Protein AF-A0A520I892-F1 (afdb_monomer)

Radius of gyration: 14.75 Å; Cα contacts (8 Å, |Δi|>4): 101; chains: 1; bounding box: 38×21×42 Å

Secondary structure (DSSP, 8-state):
------HHHHHHHHIIIIIHHHHHHTSSHHHHHHHHHHHHHHHIIIIITTT-SSHHHHT-HHHHHHHHHHHHHHHH-S-TTSHHHHH--

pLDDT: mean 92.9, std 8.42, range [54.03, 98.31]

Structure (mmCIF, N/CA/C/O backbone):
data_AF-A0A520I892-F1
#
_entry.id   AF-A0A520I892-F1
#
loop_
_atom_site.group_PDB
_atom_site.id
_atom_site.type_symbol
_atom_site.label_atom_id
_atom_site.label_alt_id
_atom_site.label_comp_id
_atom_site.label_asym_id
_atom_site.label_entity_id
_atom_site.la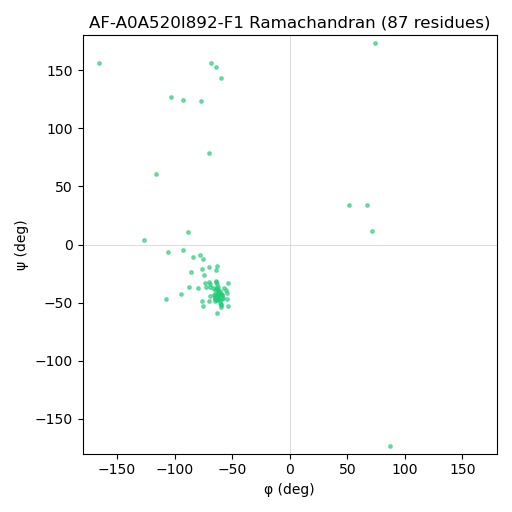bel_seq_id
_atom_site.pdbx_PDB_ins_code
_atom_site.Cartn_x
_atom_site.Cartn_y
_atom_site.Cartn_z
_atom_site.occupanc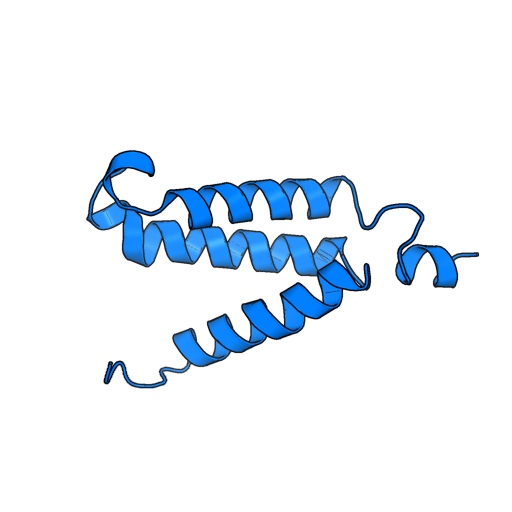y
_atom_site.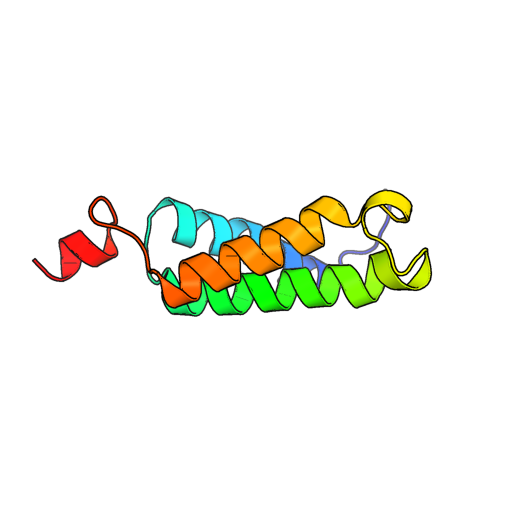B_iso_or_equiv
_atom_site.auth_seq_id
_atom_site.auth_comp_id
_atom_site.auth_asym_id
_atom_site.auth_atom_id
_atom_site.pdbx_PDB_model_num
ATOM 1 N N . PHE A 1 1 ? 17.304 -16.464 -6.706 1.00 57.47 1 PHE A N 1
ATOM 2 C CA . PHE A 1 1 ? 17.125 -15.123 -6.120 1.00 57.47 1 PHE A CA 1
ATOM 3 C C . PHE A 1 1 ? 18.304 -14.780 -5.215 1.00 57.47 1 PHE A C 1
ATOM 5 O O . PHE A 1 1 ? 18.299 -15.228 -4.077 1.00 57.47 1 PHE A O 1
ATOM 12 N N . PRO A 1 2 ? 19.299 -13.996 -5.659 1.00 66.69 2 PRO A N 1
ATOM 13 C CA . PRO A 1 2 ? 20.162 -13.278 -4.739 1.00 66.69 2 PRO A CA 1
ATOM 14 C C . PRO A 1 2 ? 19.954 -11.778 -4.963 1.00 66.69 2 PRO A C 1
ATOM 16 O O . PRO A 1 2 ? 20.872 -11.076 -5.374 1.00 66.69 2 PRO A O 1
ATOM 19 N N . MET A 1 3 ? 18.725 -11.284 -4.766 1.00 71.88 3 MET A N 1
ATOM 20 C CA . MET A 1 3 ? 18.592 -9.847 -4.538 1.00 71.88 3 MET A CA 1
ATOM 21 C C . MET A 1 3 ? 19.026 -9.595 -3.093 1.00 71.88 3 MET A C 1
ATOM 23 O O . MET A 1 3 ? 18.494 -10.249 -2.192 1.00 71.88 3 MET A O 1
ATOM 27 N N . PRO A 1 4 ? 20.018 -8.722 -2.860 1.00 85.06 4 PRO A N 1
ATOM 28 C CA . PRO A 1 4 ? 20.461 -8.410 -1.511 1.00 85.06 4 PRO A CA 1
ATOM 29 C C . PRO A 1 4 ? 19.291 -7.840 -0.702 1.00 85.06 4 PRO A C 1
ATOM 31 O O . PRO A 1 4 ? 18.471 -7.092 -1.237 1.00 85.06 4 PRO A O 1
ATOM 34 N N . LEU A 1 5 ? 19.222 -8.182 0.589 1.00 87.56 5 LEU A N 1
ATOM 35 C CA . LEU A 1 5 ? 18.248 -7.615 1.525 1.00 87.56 5 LEU A CA 1
ATOM 36 C C . LEU A 1 5 ? 18.602 -6.154 1.805 1.00 87.56 5 LEU A C 1
ATOM 38 O O . LEU A 1 5 ? 19.224 -5.813 2.809 1.00 87.56 5 LEU A O 1
ATOM 42 N N . THR A 1 6 ? 18.239 -5.288 0.868 1.00 93.62 6 THR A N 1
ATOM 43 C CA . THR A 1 6 ? 18.401 -3.849 1.026 1.00 93.62 6 THR A CA 1
ATOM 44 C C . THR A 1 6 ? 17.441 -3.333 2.102 1.00 93.62 6 THR A C 1
ATOM 46 O O . THR A 1 6 ? 16.384 -3.931 2.330 1.00 93.62 6 THR A O 1
ATOM 49 N N . PRO A 1 7 ? 17.747 -2.189 2.739 1.00 94.38 7 PRO A N 1
ATOM 50 C CA . PRO A 1 7 ? 16.831 -1.555 3.687 1.00 94.38 7 PRO A CA 1
ATOM 51 C C . PRO A 1 7 ? 15.430 -1.317 3.106 1.00 94.38 7 PRO A C 1
ATOM 53 O O . PRO A 1 7 ? 14.444 -1.441 3.826 1.00 94.38 7 PRO A O 1
ATOM 56 N N . LEU A 1 8 ? 15.335 -1.043 1.798 1.00 93.25 8 LEU A N 1
ATOM 57 C CA . LEU A 1 8 ? 14.064 -0.895 1.087 1.00 93.25 8 LEU A CA 1
ATOM 58 C C . LEU A 1 8 ? 13.252 -2.197 1.093 1.00 93.25 8 LEU A C 1
ATOM 60 O O . LEU A 1 8 ? 12.073 -2.167 1.428 1.00 93.25 8 LEU A O 1
ATOM 64 N N . PHE A 1 9 ? 13.871 -3.335 0.764 1.00 92.31 9 PHE A N 1
ATOM 65 C CA . PHE A 1 9 ? 13.178 -4.628 0.766 1.00 92.31 9 PHE A CA 1
ATOM 66 C C . PHE A 1 9 ? 12.817 -5.100 2.175 1.00 92.31 9 PHE A C 1
ATOM 68 O O . PHE A 1 9 ? 11.759 -5.695 2.359 1.00 92.31 9 PHE A O 1
ATOM 75 N N . ILE A 1 10 ? 13.647 -4.797 3.177 1.00 94.81 10 ILE A N 1
ATOM 76 C CA . ILE A 1 10 ? 13.318 -5.081 4.579 1.00 94.81 10 ILE A CA 1
ATOM 77 C C . ILE A 1 10 ? 12.106 -4.250 5.011 1.00 94.81 10 ILE A C 1
ATOM 79 O O . ILE A 1 10 ? 11.148 -4.801 5.548 1.00 94.81 10 ILE A O 1
ATOM 83 N N . ALA A 1 11 ? 12.113 -2.942 4.739 1.00 95.38 11 ALA A N 1
ATOM 84 C CA . ALA A 1 11 ? 10.983 -2.070 5.049 1.00 95.38 11 ALA A CA 1
ATOM 85 C C . ALA A 1 11 ? 9.709 -2.522 4.322 1.00 95.38 11 ALA A C 1
ATOM 87 O O . ALA A 1 11 ? 8.646 -2.581 4.936 1.00 95.38 11 ALA A O 1
ATOM 88 N N . ALA A 1 12 ? 9.826 -2.900 3.045 1.00 94.56 12 ALA A N 1
ATOM 89 C CA . ALA A 1 12 ? 8.718 -3.437 2.271 1.00 94.56 12 ALA A CA 1
ATOM 90 C C . ALA A 1 12 ? 8.155 -4.721 2.905 1.00 94.56 12 ALA A C 1
ATOM 92 O O . ALA A 1 12 ? 6.965 -4.790 3.184 1.00 94.56 12 ALA A O 1
ATOM 93 N N . GLY A 1 13 ? 8.999 -5.704 3.225 1.00 94.62 13 GLY A N 1
ATOM 94 C CA . GLY A 1 13 ? 8.548 -6.952 3.849 1.00 94.62 13 GLY A CA 1
ATOM 95 C C . GLY A 1 13 ? 7.899 -6.747 5.223 1.00 94.62 13 GLY A C 1
ATOM 96 O O . GLY A 1 13 ? 6.884 -7.370 5.528 1.00 94.62 13 GLY A O 1
ATOM 97 N N . VAL A 1 14 ? 8.438 -5.839 6.046 1.00 96.94 14 VAL A N 1
ATOM 98 C CA . VAL A 1 14 ? 7.852 -5.498 7.354 1.00 96.94 14 VAL A CA 1
ATOM 99 C C . VAL A 1 14 ? 6.490 -4.827 7.191 1.00 96.94 14 VAL A C 1
ATOM 101 O O . VAL A 1 14 ? 5.554 -5.174 7.912 1.00 96.94 14 VAL A O 1
ATOM 104 N N . LEU A 1 15 ? 6.359 -3.888 6.252 1.00 96.88 15 LEU A N 1
ATOM 105 C CA . LEU A 1 15 ? 5.083 -3.239 5.966 1.00 96.88 15 LEU A CA 1
ATOM 106 C C . LEU A 1 15 ? 4.070 -4.239 5.405 1.00 96.88 15 LEU A C 1
ATOM 108 O O . LEU A 1 15 ? 2.952 -4.283 5.897 1.00 96.88 15 LEU A O 1
ATOM 112 N N . GLU A 1 16 ? 4.456 -5.082 4.451 1.00 95.88 16 GLU A N 1
ATOM 113 C CA . GLU A 1 16 ? 3.565 -6.075 3.845 1.00 95.88 16 GLU A CA 1
ATOM 114 C C . GLU A 1 16 ? 3.010 -7.054 4.885 1.00 95.88 16 GLU A C 1
ATOM 116 O O . GLU A 1 16 ? 1.795 -7.184 5.035 1.00 95.88 16 GLU A O 1
ATOM 121 N N . LEU A 1 17 ? 3.888 -7.701 5.655 1.00 96.62 17 LEU A N 1
ATOM 122 C CA . LEU A 1 17 ? 3.483 -8.720 6.622 1.00 96.62 17 LEU A CA 1
ATOM 123 C C . LEU A 1 17 ? 2.860 -8.103 7.875 1.00 96.62 17 LEU A C 1
ATOM 125 O O . LEU A 1 17 ? 1.787 -8.520 8.312 1.00 96.62 17 LEU A O 1
ATOM 129 N N . GLY A 1 18 ? 3.517 -7.099 8.458 1.00 97.62 18 GLY A N 1
ATOM 130 C CA . GLY A 1 18 ? 3.052 -6.444 9.678 1.00 97.62 18 GLY A CA 1
ATOM 131 C C . GLY A 1 18 ? 1.797 -5.613 9.434 1.00 97.62 18 GLY A C 1
ATOM 132 O O . GLY A 1 18 ? 0.807 -5.753 10.150 1.00 97.62 18 GLY A O 1
ATOM 133 N N . GLY A 1 19 ? 1.806 -4.785 8.389 1.00 96.94 19 GLY A N 1
ATOM 134 C CA . GLY A 1 19 ? 0.643 -4.003 7.982 1.00 96.94 19 GLY A CA 1
ATOM 135 C C . GLY A 1 19 ? -0.509 -4.891 7.522 1.00 96.94 19 GLY A C 1
ATOM 136 O O . GLY A 1 19 ? -1.639 -4.674 7.948 1.00 96.94 19 GLY A O 1
ATOM 137 N N . GLY A 1 20 ? -0.239 -5.936 6.734 1.00 96.38 20 GLY A N 1
ATOM 138 C CA . GLY A 1 20 ? -1.252 -6.914 6.333 1.00 96.38 20 GLY A CA 1
ATOM 139 C C . GLY A 1 20 ? -1.919 -7.595 7.531 1.00 96.38 20 GLY A C 1
ATOM 140 O O . GLY A 1 20 ? -3.146 -7.643 7.601 1.00 96.38 20 GLY A O 1
ATOM 141 N N . ALA A 1 21 ? -1.141 -8.039 8.523 1.00 97.38 21 ALA A 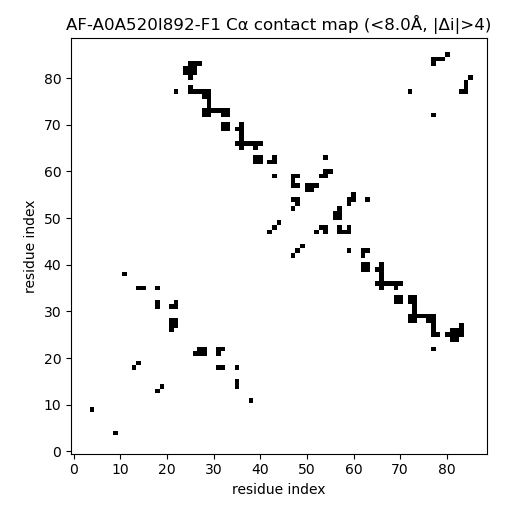N 1
ATOM 142 C CA . ALA A 1 21 ? -1.680 -8.619 9.754 1.00 97.38 21 ALA A CA 1
ATOM 143 C C . ALA A 1 21 ? -2.563 -7.627 10.533 1.00 97.38 21 ALA A C 1
ATOM 145 O O . ALA A 1 21 ? -3.646 -7.994 10.990 1.00 97.38 21 ALA A O 1
ATOM 146 N N . LEU A 1 22 ? -2.145 -6.361 10.642 1.00 96.25 22 LEU A N 1
ATOM 147 C CA . LEU A 1 22 ? -2.944 -5.308 11.279 1.00 96.25 22 LEU A CA 1
ATOM 148 C C . LEU A 1 22 ? -4.268 -5.064 10.538 1.00 96.25 22 LEU A C 1
ATOM 150 O O . LEU A 1 22 ? -5.314 -4.971 11.180 1.00 96.25 22 LEU A O 1
ATOM 154 N N . ILE A 1 23 ? -4.247 -5.025 9.200 1.00 96.50 23 ILE A N 1
ATOM 155 C CA . ILE A 1 23 ? -5.456 -4.894 8.373 1.00 96.50 23 ILE A CA 1
ATOM 156 C C . ILE A 1 23 ? -6.393 -6.086 8.567 1.00 96.50 23 ILE A C 1
ATOM 158 O O . ILE A 1 23 ? -7.586 -5.873 8.767 1.00 96.50 23 ILE A O 1
ATOM 162 N N . LEU A 1 24 ? -5.872 -7.317 8.556 1.00 95.31 24 LEU A N 1
ATOM 163 C CA . LEU A 1 24 ? -6.668 -8.536 8.743 1.00 95.31 24 LEU A CA 1
ATOM 164 C C . LEU A 1 24 ? -7.374 -8.570 10.102 1.00 95.31 24 LEU A C 1
ATOM 166 O O . LEU A 1 24 ? -8.533 -8.966 10.191 1.00 95.31 24 LEU A O 1
ATOM 170 N N . LEU A 1 25 ? -6.690 -8.128 11.157 1.00 94.69 25 LEU A N 1
ATOM 171 C CA . LEU A 1 25 ? -7.275 -8.000 12.493 1.00 94.69 25 LEU A CA 1
ATOM 172 C C . LEU A 1 25 ? -8.214 -6.786 12.618 1.00 94.69 25 LEU A C 1
ATOM 174 O O . LEU A 1 25 ? -8.954 -6.660 13.597 1.00 94.69 25 LEU A O 1
ATOM 178 N N . GLY A 1 26 ? -8.188 -5.880 11.642 1.00 93.94 26 GLY A N 1
ATOM 179 C CA . GLY A 1 26 ? -8.930 -4.630 11.675 1.00 93.94 26 GLY A CA 1
ATOM 180 C C . GLY A 1 26 ? -8.421 -3.673 12.754 1.00 93.94 26 GLY A C 1
ATOM 181 O O . GLY A 1 26 ? -9.229 -2.989 13.371 1.00 93.94 26 GLY A O 1
ATOM 182 N N . LEU A 1 27 ? -7.114 -3.662 13.042 1.00 93.19 27 LEU A N 1
ATOM 183 C CA . LEU A 1 27 ? -6.494 -2.789 14.042 1.00 93.19 27 LEU A CA 1
ATOM 184 C C . LEU A 1 27 ? -5.773 -1.627 13.350 1.00 93.19 27 LEU A C 1
ATOM 186 O O . LEU A 1 27 ? -4.943 -1.850 12.471 1.00 93.19 27 LEU A O 1
ATOM 190 N N . PHE A 1 28 ? -6.071 -0.385 13.750 1.00 93.94 28 PHE A N 1
ATOM 191 C CA . PHE A 1 28 ? -5.508 0.820 13.122 1.00 93.94 28 PHE A CA 1
ATOM 192 C C . PHE A 1 28 ? -5.658 0.835 11.587 1.00 93.94 28 PHE A C 1
ATOM 194 O O . PHE A 1 28 ? -4.797 1.352 10.873 1.00 93.94 28 PHE A O 1
ATOM 201 N N . THR A 1 29 ? -6.753 0.280 11.052 1.00 94.75 29 THR A N 1
ATOM 202 C CA . THR A 1 29 ? -6.898 0.052 9.605 1.00 94.75 29 THR A CA 1
ATOM 203 C C . THR A 1 29 ? -6.741 1.316 8.779 1.00 94.75 29 THR A C 1
ATOM 205 O O . THR A 1 29 ? -6.124 1.259 7.725 1.00 94.75 29 THR A O 1
ATOM 208 N N . ARG A 1 30 ? -7.229 2.470 9.250 1.00 96.12 30 ARG A N 1
ATOM 209 C CA . ARG A 1 30 ? -7.151 3.719 8.474 1.00 96.12 30 ARG A CA 1
ATOM 210 C C . ARG A 1 30 ? -5.705 4.169 8.215 1.00 96.12 30 ARG A C 1
ATOM 212 O O . ARG A 1 30 ? -5.331 4.266 7.046 1.00 96.12 30 ARG A O 1
ATOM 219 N N . PRO A 1 31 ? -4.870 4.417 9.246 1.00 97.06 31 PRO A N 1
ATOM 220 C CA . PRO A 1 31 ? -3.483 4.814 9.019 1.00 97.06 31 PRO A CA 1
ATOM 221 C C . PRO A 1 31 ? -2.644 3.700 8.380 1.00 97.06 31 PRO A C 1
ATOM 223 O O . PRO A 1 31 ? -1.830 3.994 7.509 1.00 97.06 31 PRO A O 1
ATOM 226 N N . VAL A 1 32 ? -2.855 2.431 8.752 1.00 97.50 32 VAL A N 1
ATOM 227 C CA . VAL A 1 32 ? -2.092 1.312 8.172 1.00 97.50 32 VAL A CA 1
ATOM 228 C C . VAL A 1 32 ? -2.391 1.171 6.680 1.00 97.50 32 VAL A C 1
ATOM 230 O O . VAL A 1 32 ? -1.462 1.102 5.879 1.00 97.50 32 VAL A O 1
ATOM 233 N N . ALA A 1 33 ? -3.665 1.201 6.281 1.00 97.81 33 ALA A N 1
ATOM 234 C CA . ALA A 1 33 ? -4.045 1.085 4.877 1.00 97.81 33 ALA A CA 1
ATOM 235 C C . ALA A 1 33 ? -3.519 2.270 4.055 1.00 97.81 33 ALA A C 1
ATOM 237 O O . ALA A 1 33 ? -3.025 2.081 2.948 1.00 97.81 33 ALA A O 1
ATOM 238 N N . PHE A 1 34 ? -3.522 3.486 4.609 1.00 98.12 34 PHE A N 1
ATOM 239 C CA . PHE A 1 34 ? -2.929 4.635 3.925 1.00 98.12 34 PHE A CA 1
ATOM 240 C C . PHE A 1 34 ? -1.439 4.410 3.615 1.00 98.12 34 PHE A C 1
ATOM 242 O O . PHE A 1 34 ? -1.011 4.584 2.474 1.00 98.12 34 PHE A O 1
ATOM 249 N N . VAL A 1 35 ? -0.659 3.934 4.589 1.00 98.19 35 VAL A N 1
ATOM 250 C CA . VAL A 1 35 ? 0.770 3.638 4.386 1.00 98.19 35 VAL A CA 1
ATOM 251 C C . VAL A 1 35 ? 0.979 2.507 3.372 1.00 98.19 35 VAL A C 1
ATOM 253 O O . VAL A 1 35 ? 1.802 2.646 2.466 1.00 98.19 35 VAL A O 1
ATOM 256 N N . LEU A 1 36 ? 0.214 1.415 3.472 1.00 98.06 36 LEU A N 1
ATOM 257 C CA . LEU A 1 36 ? 0.297 0.288 2.533 1.00 98.06 36 LEU A CA 1
ATOM 258 C C . LEU A 1 36 ? -0.075 0.680 1.101 1.00 98.06 36 LEU A C 1
ATOM 260 O O . LEU A 1 36 ? 0.515 0.174 0.143 1.00 98.06 36 LEU A O 1
ATOM 264 N N . SER A 1 37 ? -1.016 1.613 0.942 1.00 98.31 37 SER A N 1
ATOM 265 C CA . SER A 1 37 ? -1.367 2.145 -0.372 1.00 98.31 37 SER A CA 1
ATOM 266 C C . SER A 1 37 ? -0.203 2.908 -1.004 1.00 98.31 37 SER A C 1
ATOM 268 O O . SER A 1 37 ? 0.141 2.664 -2.159 1.00 98.31 37 SER A O 1
ATOM 270 N N . GLY A 1 38 ? 0.477 3.753 -0.221 1.00 97.62 38 GLY A N 1
ATOM 271 C CA . GLY A 1 38 ? 1.662 4.481 -0.666 1.00 97.62 38 GLY A CA 1
ATOM 272 C C . GLY A 1 38 ? 2.805 3.542 -1.043 1.00 97.62 38 GLY A C 1
ATOM 273 O O . GLY A 1 38 ? 3.427 3.712 -2.087 1.00 97.62 38 GLY A O 1
ATOM 274 N N . MET A 1 39 ? 3.038 2.501 -0.244 1.00 97.62 39 MET A N 1
ATOM 275 C CA . MET A 1 39 ? 4.038 1.474 -0.537 1.00 97.62 39 MET A CA 1
ATOM 276 C C . MET A 1 39 ? 3.730 0.726 -1.848 1.00 97.62 39 MET A C 1
ATOM 278 O O . MET A 1 39 ? 4.623 0.557 -2.678 1.00 97.62 39 MET A O 1
ATOM 282 N N . SER A 1 40 ? 2.464 0.369 -2.084 1.00 97.50 40 SER A N 1
ATOM 283 C CA . SER A 1 40 ? 2.019 -0.264 -3.336 1.00 97.50 40 SER A CA 1
ATOM 284 C C . SER A 1 40 ? 2.173 0.671 -4.546 1.00 97.50 40 SER A C 1
ATOM 286 O O . SER A 1 40 ? 2.612 0.242 -5.614 1.00 97.50 40 SER A O 1
ATOM 288 N N . ALA A 1 41 ? 1.883 1.967 -4.379 1.00 97.56 41 ALA A N 1
ATOM 289 C CA . ALA A 1 41 ? 2.107 2.979 -5.411 1.00 97.56 41 ALA A CA 1
ATOM 290 C C . ALA A 1 41 ? 3.597 3.107 -5.763 1.00 97.56 41 ALA A C 1
ATOM 292 O O . ALA A 1 41 ? 3.961 3.082 -6.939 1.00 97.56 41 ALA A O 1
ATOM 293 N N . VAL A 1 42 ? 4.469 3.190 -4.754 1.00 96.94 42 VAL A N 1
ATOM 294 C CA . VAL A 1 42 ? 5.925 3.232 -4.948 1.00 96.94 42 VAL A CA 1
ATOM 295 C C . VAL A 1 42 ? 6.409 1.979 -5.680 1.00 96.94 42 VAL A C 1
ATOM 297 O O . VAL A 1 42 ? 7.172 2.104 -6.634 1.00 96.94 42 VAL A O 1
ATOM 300 N N . ALA A 1 43 ? 5.920 0.790 -5.313 1.00 95.62 43 ALA A N 1
ATOM 301 C CA . ALA A 1 43 ? 6.251 -0.451 -6.011 1.00 95.62 43 ALA A CA 1
ATOM 302 C C . ALA A 1 43 ? 5.858 -0.403 -7.499 1.00 95.62 43 ALA A C 1
ATOM 304 O O . ALA A 1 43 ? 6.663 -0.768 -8.359 1.00 95.62 43 ALA A O 1
ATOM 305 N N . TYR A 1 44 ? 4.666 0.117 -7.822 1.00 96.81 44 TYR A N 1
ATOM 306 C CA . TYR A 1 44 ? 4.241 0.299 -9.211 1.00 96.81 44 TYR A CA 1
ATOM 307 C C . TYR A 1 44 ? 5.189 1.223 -9.980 1.00 96.81 44 TYR A C 1
ATOM 309 O O . TYR A 1 44 ? 5.701 0.840 -11.028 1.00 96.81 44 TYR A O 1
ATOM 317 N N . PHE A 1 45 ? 5.471 2.416 -9.454 1.00 96.75 45 PHE A N 1
ATOM 318 C CA . PHE A 1 45 ? 6.302 3.396 -10.157 1.00 96.75 45 PHE A CA 1
ATOM 319 C C . PHE A 1 45 ? 7.781 3.006 -10.242 1.00 96.75 45 PHE A C 1
ATOM 321 O O . PHE A 1 45 ? 8.432 3.333 -11.231 1.00 96.75 45 PHE A O 1
ATOM 328 N N . MET A 1 46 ? 8.319 2.307 -9.240 1.00 95.69 46 MET A N 1
ATOM 329 C CA . MET A 1 46 ? 9.726 1.896 -9.232 1.00 95.69 46 MET A CA 1
ATOM 330 C C . MET A 1 46 ? 9.991 0.655 -10.086 1.00 95.69 46 MET A C 1
ATOM 332 O O . MET A 1 46 ? 11.052 0.573 -10.699 1.00 95.69 46 MET A O 1
ATOM 336 N N . VAL A 1 47 ? 9.069 -0.313 -10.109 1.00 94.31 47 VAL A N 1
ATOM 337 C CA . VAL A 1 47 ? 9.311 -1.626 -10.733 1.00 94.31 47 VAL A CA 1
ATOM 338 C C . VAL A 1 47 ? 8.541 -1.791 -12.040 1.00 94.31 47 VAL A C 1
ATOM 340 O O . VAL A 1 47 ? 9.127 -2.189 -13.042 1.00 94.31 47 VAL A O 1
ATOM 343 N N . HIS A 1 48 ? 7.251 -1.455 -12.056 1.00 95.94 48 HIS A N 1
ATOM 344 C CA . HIS A 1 48 ? 6.344 -1.817 -13.151 1.00 95.94 48 HIS A CA 1
ATOM 345 C C . HIS A 1 48 ? 6.204 -0.722 -14.216 1.00 95.94 48 HIS A C 1
ATOM 347 O O . HIS A 1 48 ? 6.243 -0.999 -15.416 1.00 95.94 48 HIS A O 1
ATOM 353 N N . PHE A 1 49 ? 6.092 0.538 -13.794 1.00 96.06 49 PHE A N 1
ATOM 354 C CA . PHE A 1 49 ? 5.945 1.690 -14.685 1.00 96.06 49 PHE A CA 1
ATOM 355 C C . PHE A 1 49 ? 7.066 1.818 -15.737 1.00 96.06 49 PHE A C 1
ATOM 357 O O . PHE A 1 49 ? 6.747 2.119 -16.888 1.00 96.06 49 PHE A O 1
ATOM 364 N N . PRO A 1 50 ? 8.355 1.550 -15.426 1.00 96.94 50 PRO A N 1
ATOM 365 C CA . PRO A 1 50 ? 9.420 1.603 -16.430 1.00 96.94 50 PRO A CA 1
ATOM 366 C C . PRO A 1 50 ? 9.271 0.572 -17.557 1.00 96.94 50 PRO A C 1
ATOM 368 O O . PRO A 1 50 ? 9.854 0.751 -18.623 1.00 96.94 50 PRO A O 1
ATOM 371 N N . GLN A 1 51 ? 8.520 -0.513 -17.333 1.00 95.19 51 GLN A N 1
ATOM 372 C CA . GLN A 1 51 ? 8.317 -1.580 -18.317 1.00 95.19 51 GLN A CA 1
ATOM 373 C C . GLN A 1 51 ? 7.128 -1.282 -19.244 1.00 95.19 51 GLN A C 1
ATOM 375 O O . GLN A 1 51 ? 7.168 -1.594 -20.430 1.00 95.19 51 GLN A O 1
ATOM 380 N N . SER A 1 52 ? 6.067 -0.676 -18.708 1.00 95.25 52 SER A N 1
ATOM 381 C CA . SER A 1 52 ? 4.929 -0.127 -19.452 1.00 95.25 52 SER A CA 1
ATOM 382 C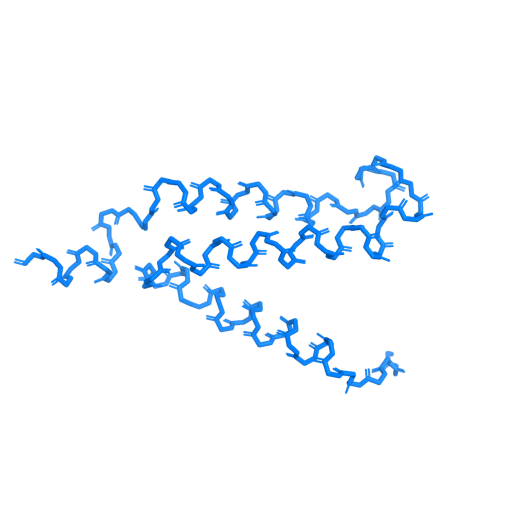 C . SER A 1 52 ? 4.117 0.772 -18.524 1.00 95.25 52 SER A C 1
ATOM 384 O O . SER A 1 52 ? 4.125 0.586 -17.312 1.00 95.25 52 SER A O 1
ATOM 386 N N . VAL A 1 53 ? 3.355 1.716 -19.071 1.00 92.88 53 VAL A N 1
ATOM 387 C CA . VAL A 1 53 ? 2.418 2.530 -18.277 1.00 92.88 53 VAL A CA 1
ATOM 388 C C . VAL A 1 53 ? 1.180 1.728 -17.872 1.00 92.88 53 VAL A C 1
ATOM 390 O O . VAL A 1 53 ? 0.560 2.039 -16.855 1.00 92.88 53 VAL A O 1
ATOM 393 N N . PHE A 1 54 ? 0.816 0.705 -18.649 1.00 94.44 54 PHE A N 1
ATOM 394 C CA . PHE A 1 54 ? -0.397 -0.077 -18.428 1.00 94.44 54 PHE A CA 1
ATOM 395 C C . PHE A 1 54 ? -0.114 -1.308 -17.553 1.00 94.44 54 PHE A C 1
ATOM 397 O O . PHE A 1 54 ? 0.703 -2.140 -17.957 1.00 94.44 54 PHE A O 1
ATOM 404 N N . PRO A 1 55 ? -0.830 -1.490 -16.423 1.00 93.31 55 PRO A N 1
ATOM 405 C CA . PRO A 1 55 ? -0.621 -2.614 -15.507 1.00 93.31 55 PRO A CA 1
ATOM 406 C C . PRO A 1 55 ? -0.692 -3.987 -16.186 1.00 93.31 55 PRO A C 1
ATOM 408 O O . PRO A 1 55 ? 0.147 -4.855 -15.953 1.00 93.31 55 PRO A O 1
ATOM 411 N N . ALA A 1 56 ? -1.658 -4.149 -17.095 1.00 94.62 56 ALA A N 1
ATOM 412 C CA . ALA A 1 56 ? -1.873 -5.383 -17.852 1.00 94.62 56 ALA A CA 1
ATOM 413 C C . ALA A 1 56 ? -0.692 -5.753 -18.772 1.00 94.62 56 ALA A C 1
ATOM 415 O O . ALA A 1 56 ? -0.576 -6.892 -19.212 1.00 94.62 56 ALA A O 1
ATOM 416 N N . ALA A 1 57 ? 0.186 -4.795 -19.080 1.00 95.38 57 ALA A N 1
ATOM 417 C CA . ALA A 1 57 ? 1.345 -4.989 -19.947 1.00 95.38 57 ALA A CA 1
ATOM 418 C C . ALA A 1 57 ? 2.683 -5.041 -19.183 1.00 95.38 57 ALA A C 1
ATOM 420 O O . ALA A 1 57 ? 3.710 -5.310 -19.800 1.00 95.38 57 ALA A O 1
ATOM 421 N N . ASN A 1 58 ? 2.700 -4.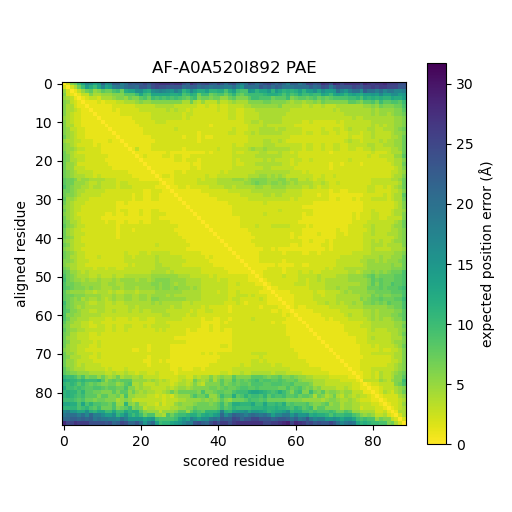783 -17.867 1.00 96.06 58 ASN A N 1
ATOM 422 C CA . ASN A 1 58 ? 3.918 -4.773 -17.036 1.00 96.06 58 ASN A CA 1
ATOM 423 C C . ASN A 1 58 ? 3.839 -5.679 -15.789 1.00 96.06 58 ASN A C 1
ATOM 425 O O . ASN A 1 58 ? 4.754 -5.668 -14.963 1.00 96.06 58 ASN A O 1
ATOM 429 N N . GLY A 1 59 ? 2.745 -6.428 -15.607 1.00 94.81 59 GLY A N 1
ATOM 430 C CA . GLY A 1 59 ? 2.536 -7.288 -14.436 1.00 94.81 59 GLY A CA 1
ATOM 431 C C . GLY A 1 59 ? 2.265 -6.531 -13.128 1.00 94.81 59 GLY A C 1
ATOM 432 O O . GLY A 1 59 ? 2.300 -7.126 -12.055 1.00 94.81 59 GLY A O 1
ATOM 433 N N . GLY A 1 60 ? 2.001 -5.225 -13.196 1.00 96.19 60 GLY A N 1
ATOM 434 C CA . GLY A 1 60 ? 1.749 -4.340 -12.059 1.00 96.19 60 GLY A CA 1
ATOM 435 C C . GLY A 1 60 ? 0.284 -4.270 -11.630 1.00 96.19 60 GLY A C 1
ATOM 436 O O . GLY A 1 60 ? -0.069 -3.406 -10.828 1.00 96.19 60 GLY A O 1
ATOM 437 N N . GLU A 1 61 ? -0.579 -5.151 -12.150 1.00 96.81 61 GLU A N 1
ATOM 438 C CA . GLU A 1 61 ? -2.005 -5.207 -11.793 1.00 96.81 61 GLU A CA 1
ATOM 439 C C . GLU A 1 61 ? -2.205 -5.339 -10.284 1.00 96.81 61 GLU A C 1
ATOM 441 O O . GLU A 1 61 ? -2.953 -4.559 -9.704 1.00 96.81 61 GLU A O 1
ATOM 446 N N . ALA A 1 62 ? -1.482 -6.249 -9.625 1.00 95.75 62 ALA A N 1
ATOM 447 C CA . ALA A 1 62 ? -1.589 -6.427 -8.179 1.00 95.75 62 ALA A CA 1
ATOM 448 C C . ALA A 1 62 ? -1.172 -5.165 -7.406 1.00 95.75 62 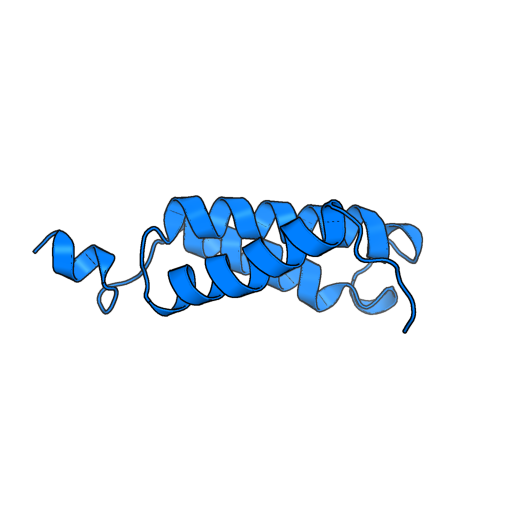ALA A C 1
ATOM 450 O O . ALA A 1 62 ? -1.877 -4.749 -6.491 1.00 95.75 62 ALA A O 1
ATOM 451 N N . ALA A 1 63 ? -0.071 -4.515 -7.800 1.00 96.31 63 ALA A N 1
ATOM 452 C CA . ALA A 1 63 ? 0.394 -3.287 -7.153 1.00 96.31 63 ALA A CA 1
ATOM 453 C C . ALA A 1 63 ? -0.642 -2.156 -7.274 1.00 96.31 63 ALA A C 1
ATOM 455 O O . ALA A 1 63 ? -0.931 -1.464 -6.296 1.00 96.31 63 ALA A O 1
ATOM 456 N N . MET A 1 64 ? -1.255 -1.999 -8.452 1.00 96.31 64 MET A N 1
ATOM 457 C CA . MET A 1 64 ? -2.295 -0.993 -8.659 1.00 96.31 64 MET A CA 1
ATOM 458 C C . MET A 1 64 ? -3.584 -1.338 -7.898 1.00 96.31 64 MET A C 1
ATOM 460 O O . MET A 1 64 ? -4.151 -0.470 -7.234 1.00 96.31 64 MET A O 1
ATOM 464 N N . LEU A 1 65 ? -4.021 -2.600 -7.937 1.00 97.06 65 LEU A N 1
ATOM 465 C CA . LEU A 1 65 ? -5.204 -3.072 -7.214 1.00 97.06 65 LEU A CA 1
ATOM 466 C C . LEU A 1 65 ? -5.051 -2.877 -5.704 1.00 97.06 65 LEU A C 1
ATOM 468 O O . LEU A 1 65 ? -5.925 -2.278 -5.080 1.00 97.06 65 LEU A O 1
ATOM 472 N N . TYR A 1 66 ? -3.936 -3.315 -5.116 1.00 96.81 66 TYR A N 1
ATOM 473 C CA . TYR A 1 66 ? -3.686 -3.143 -3.686 1.00 96.81 66 TYR A CA 1
ATOM 474 C C . TYR A 1 66 ? -3.584 -1.674 -3.290 1.00 96.81 66 TYR A C 1
ATOM 476 O O . TYR A 1 66 ? -4.149 -1.294 -2.267 1.00 96.81 66 TYR A O 1
ATOM 484 N N . CYS A 1 67 ? -2.970 -0.825 -4.120 1.00 97.69 67 CYS A N 1
ATOM 485 C CA . CYS A 1 67 ? -2.955 0.617 -3.888 1.00 97.69 67 CYS A CA 1
ATOM 486 C C . CYS A 1 67 ? -4.376 1.175 -3.695 1.00 97.69 67 CYS A C 1
ATOM 488 O O . CYS A 1 67 ? -4.670 1.796 -2.670 1.00 97.69 67 CYS A O 1
ATOM 490 N N . PHE A 1 68 ? -5.290 0.894 -4.627 1.00 98.00 68 PHE A N 1
ATOM 491 C CA . PHE A 1 68 ? -6.658 1.409 -4.5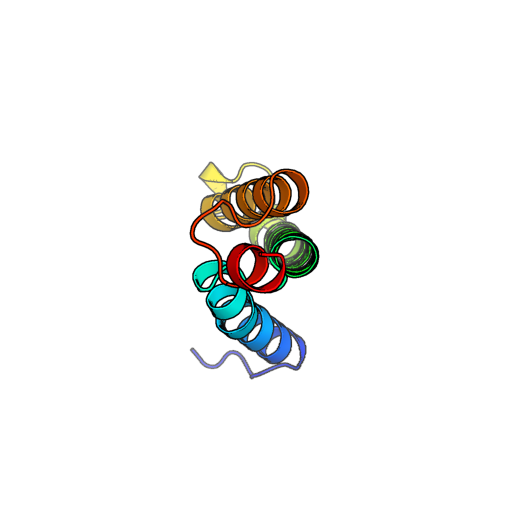45 1.00 98.00 68 PHE A CA 1
ATOM 492 C C . PHE A 1 68 ? -7.508 0.727 -3.472 1.00 98.00 68 PHE A C 1
ATOM 494 O O . PHE A 1 68 ? -8.285 1.405 -2.803 1.00 98.00 68 PHE A O 1
ATOM 501 N N . VAL A 1 69 ? -7.348 -0.581 -3.256 1.00 97.81 69 VAL A N 1
ATOM 502 C CA . VAL A 1 69 ? -8.047 -1.300 -2.179 1.00 97.81 69 VAL A CA 1
ATOM 503 C C . VAL A 1 69 ? -7.638 -0.747 -0.816 1.00 97.81 69 VAL A C 1
ATOM 505 O O . VAL A 1 69 ? -8.497 -0.476 0.021 1.00 97.81 69 VAL A O 1
ATOM 508 N N . PHE A 1 70 ? -6.347 -0.514 -0.589 1.00 98.06 70 PHE A N 1
ATOM 509 C CA . PHE A 1 70 ? -5.883 0.072 0.661 1.00 98.06 70 PHE A CA 1
ATOM 510 C C . PHE A 1 70 ? -6.302 1.542 0.806 1.00 98.06 70 PHE A C 1
ATOM 512 O O . PHE A 1 70 ? -6.706 1.938 1.896 1.00 98.06 70 PHE A O 1
ATOM 519 N N . LEU A 1 71 ? -6.323 2.342 -0.267 1.00 97.94 71 LEU A N 1
ATOM 520 C CA . LEU A 1 71 ? -6.911 3.692 -0.218 1.00 97.94 71 LEU A CA 1
ATOM 521 C C . LEU A 1 71 ? -8.399 3.660 0.144 1.00 97.94 71 LEU A C 1
ATOM 523 O O . LEU A 1 71 ? -8.858 4.461 0.961 1.00 97.94 71 LEU A O 1
ATOM 527 N N . TYR A 1 72 ? -9.150 2.715 -0.420 1.00 97.88 72 TYR A N 1
ATOM 528 C CA . TYR A 1 72 ? -10.548 2.510 -0.065 1.00 97.88 72 TYR A CA 1
ATOM 529 C C . TYR A 1 72 ? -10.694 2.157 1.419 1.00 97.88 72 TYR A C 1
ATOM 531 O O . TYR A 1 72 ? -11.481 2.793 2.114 1.00 97.88 72 TYR A O 1
ATOM 539 N N . LEU A 1 73 ? -9.899 1.217 1.937 1.00 96.94 73 LEU A N 1
ATOM 540 C CA . LEU A 1 73 ? -9.913 0.851 3.358 1.00 96.94 73 LEU A CA 1
ATOM 541 C C . LEU A 1 73 ? -9.470 2.003 4.271 1.00 96.94 73 LEU A C 1
ATOM 543 O O . LEU A 1 73 ? -9.992 2.142 5.377 1.00 96.94 73 LEU A O 1
ATOM 547 N N . ALA A 1 74 ? -8.561 2.867 3.815 1.00 97.12 74 ALA A N 1
ATOM 548 C CA . ALA A 1 74 ? -8.174 4.068 4.549 1.00 97.12 74 ALA A CA 1
ATOM 549 C C . ALA A 1 74 ? -9.365 5.029 4.732 1.00 97.12 74 ALA A C 1
ATOM 551 O O . ALA A 1 74 ? -9.572 5.582 5.820 1.00 97.12 74 ALA A O 1
ATOM 552 N N . ALA A 1 75 ? -10.184 5.184 3.687 1.00 96.62 75 ALA A N 1
ATOM 553 C CA . ALA A 1 75 ? -11.383 6.014 3.708 1.00 96.62 75 ALA A CA 1
ATOM 554 C C . ALA A 1 75 ? -12.545 5.355 4.475 1.00 96.62 75 ALA A C 1
ATOM 556 O O . ALA A 1 75 ? -13.083 5.968 5.403 1.00 96.62 75 ALA A O 1
ATOM 557 N N . ALA A 1 76 ? -12.897 4.118 4.114 1.00 95.44 76 ALA A N 1
ATOM 558 C CA . ALA A 1 76 ? -14.045 3.367 4.624 1.00 95.44 76 ALA A CA 1
ATOM 559 C C . ALA A 1 76 ? -13.851 2.852 6.060 1.00 95.44 76 ALA A C 1
ATOM 561 O O . ALA A 1 76 ? -14.807 2.804 6.833 1.00 95.44 76 ALA A O 1
ATOM 562 N N . GLY A 1 77 ? -12.616 2.512 6.440 1.00 92.19 77 GLY A N 1
ATOM 563 C CA . GLY A 1 77 ? -12.276 1.992 7.760 1.00 92.19 77 GLY A CA 1
ATOM 564 C C . GLY A 1 77 ? -12.404 0.464 7.912 1.00 92.19 77 GLY A C 1
ATOM 565 O O . GLY A 1 77 ? -12.623 -0.254 6.939 1.00 92.19 77 GLY A O 1
ATOM 566 N N . PRO A 1 78 ? -12.229 -0.045 9.147 1.00 89.69 78 PRO A N 1
ATOM 567 C CA . PRO A 1 78 ? -12.032 -1.4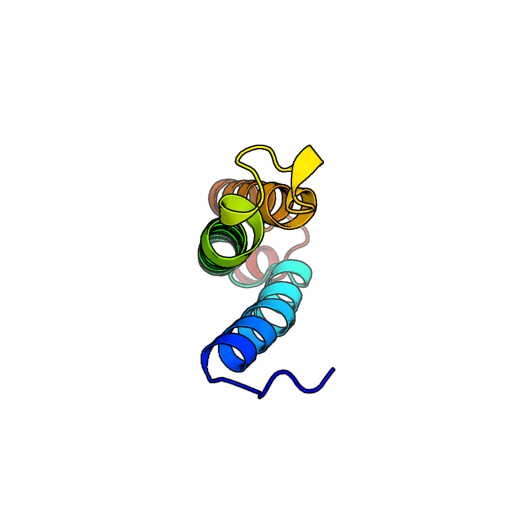70 9.455 1.00 89.69 78 PRO A CA 1
ATOM 568 C C . PRO A 1 78 ? -13.300 -2.349 9.445 1.00 89.69 78 PRO A C 1
ATOM 570 O O . PRO A 1 78 ? -13.198 -3.571 9.541 1.00 89.69 78 PRO A O 1
ATOM 573 N N . GLY A 1 79 ? -14.496 -1.760 9.347 1.00 90.31 79 GLY A N 1
ATOM 574 C CA . GLY A 1 79 ? -15.771 -2.486 9.420 1.00 90.31 79 GLY A CA 1
ATOM 575 C C . GLY A 1 79 ? -16.159 -2.958 10.839 1.00 90.31 79 GLY A C 1
ATOM 576 O O . GLY A 1 79 ? -15.382 -2.820 11.786 1.00 90.31 79 GLY A O 1
ATOM 577 N N . PRO A 1 80 ? -17.373 -3.516 11.020 1.00 88.56 80 PRO A N 1
ATOM 578 C CA . PRO A 1 80 ? -17.965 -3.764 12.344 1.00 88.56 80 PRO A CA 1
ATOM 579 C C . PRO A 1 80 ? -17.390 -4.969 13.107 1.00 88.56 80 PRO A C 1
ATOM 581 O O . PRO A 1 80 ? -17.522 -5.042 14.323 1.00 88.56 80 PRO A O 1
ATOM 584 N N . ILE A 1 81 ? -16.757 -5.926 12.420 1.00 87.94 81 ILE A N 1
ATOM 585 C CA . ILE A 1 81 ? -16.187 -7.137 13.050 1.00 87.94 81 ILE A CA 1
ATOM 586 C C . ILE A 1 81 ? -14.779 -6.864 13.619 1.00 87.94 81 ILE A C 1
ATOM 588 O O . ILE A 1 81 ? -14.236 -7.680 14.368 1.00 87.94 81 ILE A O 1
ATOM 592 N N . SER A 1 82 ? -14.202 -5.707 13.291 1.00 89.81 82 SER A N 1
ATOM 593 C CA . SER A 1 82 ? -12.826 -5.343 13.613 1.00 89.81 82 SER A CA 1
ATOM 594 C C . SER A 1 82 ? -12.527 -5.231 15.105 1.00 89.81 82 SER A C 1
ATOM 596 O O . SER A 1 82 ? -13.394 -4.905 15.918 1.00 89.81 82 SER A O 1
ATOM 598 N N . LEU A 1 83 ? -11.261 -5.457 15.470 1.00 88.38 83 LEU A N 1
ATOM 599 C CA . LEU A 1 83 ? -10.804 -5.226 16.840 1.00 88.38 83 LEU A CA 1
ATOM 600 C C . LEU A 1 83 ? -10.888 -3.746 17.240 1.00 88.38 83 LEU A C 1
ATOM 602 O O . LEU A 1 83 ? -11.145 -3.460 18.406 1.00 88.38 83 LEU A O 1
ATOM 606 N N . ASP A 1 84 ? -10.722 -2.817 16.293 1.00 85.19 84 ASP A N 1
ATOM 607 C CA . ASP A 1 84 ? -10.886 -1.378 16.542 1.00 85.19 84 ASP A CA 1
ATOM 608 C C . ASP A 1 84 ? -12.326 -1.052 16.976 1.00 85.19 84 ASP A C 1
ATOM 610 O O . ASP A 1 84 ? -12.531 -0.416 18.009 1.00 85.19 84 ASP A O 1
ATOM 614 N N . ALA A 1 85 ? -13.330 -1.607 16.284 1.00 85.19 85 ALA A N 1
ATOM 615 C CA . ALA A 1 85 ? -14.738 -1.447 16.653 1.00 85.19 85 ALA A CA 1
ATOM 616 C C . ALA A 1 85 ? -15.058 -2.032 18.040 1.00 85.19 85 ALA A C 1
ATOM 618 O O . ALA A 1 85 ? -15.819 -1.436 18.798 1.00 85.19 85 ALA A O 1
ATOM 619 N N . ARG A 1 86 ? -14.437 -3.162 18.409 1.00 86.12 86 ARG A N 1
ATOM 620 C CA . ARG A 1 86 ? -14.592 -3.776 19.743 1.00 86.12 86 ARG A CA 1
ATOM 621 C C . ARG A 1 86 ? -13.938 -2.977 20.870 1.00 86.12 86 ARG A C 1
ATOM 623 O O . ARG A 1 86 ? -14.268 -3.210 22.024 1.00 86.12 86 ARG A O 1
ATOM 630 N N . ARG A 1 87 ? -12.996 -2.081 20.560 1.00 74.19 87 ARG A N 1
ATOM 631 C CA . ARG A 1 87 ? -12.333 -1.214 21.546 1.00 74.19 87 ARG A CA 1
ATOM 632 C C . ARG A 1 87 ? -13.118 0.074 21.814 1.00 74.19 87 ARG A C 1
ATOM 634 O O . ARG A 1 87 ? -12.917 0.695 22.852 1.00 74.19 87 ARG A O 1
ATOM 641 N N . SER A 1 88 ? -13.958 0.494 20.870 1.00 64.12 88 SER A N 1
ATOM 642 C CA . SER A 1 88 ? -14.805 1.688 20.987 1.00 64.12 88 SER A CA 1
ATOM 643 C C . SER A 1 88 ? -16.211 1.411 21.535 1.00 64.12 88 SER A C 1
ATOM 645 O O . SER A 1 88 ? -16.958 2.368 21.731 1.00 64.12 88 SER A O 1
ATOM 647 N N . ALA A 1 89 ? -16.567 0.140 21.752 1.00 54.03 89 ALA A N 1
ATOM 648 C CA . ALA A 1 89 ? -17.806 -0.303 22.398 1.00 54.03 89 ALA A CA 1
ATOM 649 C C . ALA A 1 89 ? -17.600 -0.500 23.906 1.00 54.03 89 ALA A C 1
ATOM 651 O O . ALA A 1 89 ? -18.557 -0.215 24.659 1.00 54.03 89 ALA A O 1
#

Foldseek 3Di:
DPPDCDPLNVVLVCLCVVLVVCLVQQHPLQVSLQVQLVNLVCCCVVQFVVQDVDCVRRVSPVSNVSNVVSVVCNVVGNDCNHPVNVVVD

Mean predicted aligned error: 4.19 Å

Sequence (89 aa):
FPMPLTPLFIAAGVLELGGGALILLGLFTRPVAFVLSGMSAVAYFMVHFPQSVFPAANGGEAAMLYCFVFLYLAAAGPGPISLDARRSA

Nearest PDB structures (foldseek):
  7a0g-assembly1_EEE  TM=2.915E-01  e=6.429E+00  Serratia marcescens

Solvent-accessible surface area (backbone atoms only — not comparable to full-atom values): 4710 Å² total; per-residue (Å²): 137,87,76,76,86,41,74,66,56,50,52,48,52,48,47,53,56,54,40,47,51,31,48,75,51,10,41,63,21,31,69,46,21,44,53,52,13,53,52,23,46,50,50,25,61,72,65,18,40,82,71,28,89,49,35,92,72,36,78,23,46,63,31,53,50,49,18,52,52,21,44,47,34,30,72,75,40,52,56,84,88,13,53,46,48,65,72,77,108